Protein AF-A0A0G1TH20-F1 (afdb_monomer_lite)

Sequence (89 aa):
MSRQWKNIQQNIDLTIEDADYQLVLSCSGHDYPAKITDDPANSEPADFEMEYTIKSGERDGEPMTREEMDDLQESFDDEIYEAIMEQSC

Radius of gyration: 14.44 Å; chains: 1; bounding box: 39×19×39 Å

Structure (mmCIF, N/CA/C/O backbone):
data_AF-A0A0G1TH20-F1
#
_entry.id   AF-A0A0G1TH20-F1
#
loop_
_atom_site.group_PDB
_atom_site.id
_atom_site.type_symbol
_atom_site.label_atom_id
_atom_site.label_alt_id
_atom_site.label_comp_id
_atom_site.label_asym_id
_atom_site.label_entity_id
_atom_site.label_seq_id
_atom_site.pdbx_PDB_ins_code
_atom_site.Cartn_x
_atom_site.Cartn_y
_atom_site.Cartn_z
_atom_site.occupancy
_atom_site.B_iso_or_equiv
_atom_site.a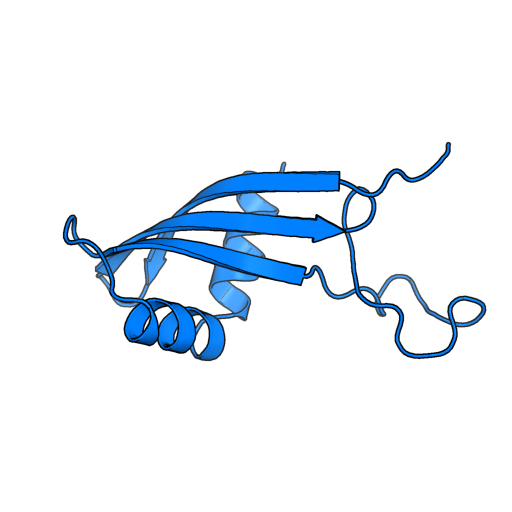uth_seq_id
_atom_site.auth_comp_id
_atom_site.auth_asym_id
_atom_site.auth_atom_id
_atom_site.pdbx_PDB_model_num
ATOM 1 N N . MET A 1 1 ? 9.626 1.795 -29.582 1.00 45.91 1 MET A N 1
ATOM 2 C CA . MET A 1 1 ? 8.733 2.871 -29.096 1.00 45.91 1 MET A CA 1
ATOM 3 C C . MET A 1 1 ? 9.362 3.437 -27.837 1.00 45.91 1 MET A C 1
ATOM 5 O O . MET A 1 1 ? 9.989 2.667 -27.119 1.00 45.91 1 MET A O 1
ATOM 9 N N . SER A 1 2 ? 9.282 4.746 -27.610 1.00 46.56 2 SER A N 1
ATOM 10 C CA . SER A 1 2 ? 9.853 5.378 -26.416 1.00 46.56 2 SER A CA 1
ATOM 11 C C . SER A 1 2 ? 9.040 4.951 -25.195 1.00 46.56 2 SER A C 1
ATOM 13 O O . SER A 1 2 ? 7.865 5.304 -25.131 1.00 46.56 2 SER A O 1
ATOM 15 N N . ARG A 1 3 ? 9.634 4.201 -24.259 1.00 48.03 3 ARG A N 1
ATOM 16 C CA . ARG A 1 3 ? 8.984 3.921 -22.971 1.00 48.03 3 ARG A CA 1
ATOM 17 C C . ARG A 1 3 ? 8.819 5.256 -22.243 1.00 48.03 3 ARG A C 1
ATOM 19 O O . ARG A 1 3 ? 9.811 5.963 -22.059 1.00 48.03 3 ARG A O 1
ATOM 26 N N . GLN A 1 4 ? 7.599 5.641 -21.889 1.00 50.12 4 GLN A N 1
ATOM 27 C CA . GLN A 1 4 ? 7.339 6.885 -21.166 1.00 50.12 4 GLN A CA 1
ATOM 28 C C . GLN A 1 4 ? 7.120 6.564 -19.695 1.00 50.12 4 GLN A C 1
ATOM 30 O O . GLN A 1 4 ? 6.353 5.670 -19.354 1.00 50.12 4 GLN A O 1
ATOM 35 N N . TRP A 1 5 ? 7.797 7.305 -18.821 1.00 49.19 5 TRP A N 1
ATOM 36 C CA . TRP A 1 5 ? 7.497 7.249 -17.398 1.00 49.19 5 TRP A CA 1
ATOM 37 C C . TRP A 1 5 ? 6.071 7.752 -17.188 1.00 49.19 5 TRP A C 1
ATOM 39 O O . TRP A 1 5 ? 5.732 8.855 -17.631 1.00 49.19 5 TRP A O 1
ATOM 49 N N . LYS A 1 6 ? 5.241 6.955 -16.522 1.00 58.00 6 LYS A N 1
ATOM 50 C CA . LYS A 1 6 ? 3.883 7.342 -16.146 1.00 58.00 6 LYS A CA 1
ATOM 51 C C . LYS A 1 6 ? 3.772 7.298 -14.630 1.00 58.00 6 LYS A C 1
ATOM 53 O O . LYS A 1 6 ? 4.271 6.382 -13.984 1.00 58.00 6 LYS A O 1
ATOM 58 N N . ASN A 1 7 ? 3.093 8.302 -14.087 1.00 66.25 7 ASN A N 1
ATOM 59 C CA . ASN A 1 7 ? 2.548 8.265 -12.739 1.00 66.25 7 ASN A CA 1
ATOM 60 C C . ASN A 1 7 ? 1.034 8.187 -12.925 1.00 66.25 7 ASN A C 1
ATOM 62 O O . ASN A 1 7 ? 0.447 9.116 -13.486 1.00 66.25 7 ASN A O 1
ATOM 66 N N . ILE A 1 8 ? 0.425 7.074 -12.528 1.00 76.56 8 ILE A N 1
ATOM 67 C CA . ILE A 1 8 ? -1.019 6.852 -12.632 1.00 76.56 8 ILE A CA 1
ATOM 68 C C . ILE A 1 8 ? -1.556 6.725 -11.217 1.00 76.56 8 ILE A C 1
ATOM 70 O O . ILE A 1 8 ? -0.964 6.058 -10.370 1.00 76.56 8 ILE A O 1
ATOM 74 N N . GLN A 1 9 ? -2.676 7.398 -10.978 1.00 83.25 9 GLN A N 1
ATOM 75 C CA . GLN A 1 9 ? -3.484 7.145 -9.805 1.00 83.25 9 GLN A CA 1
ATOM 76 C C . GLN A 1 9 ? -4.460 6.020 -10.145 1.00 83.25 9 GLN A C 1
ATOM 78 O O . GLN A 1 9 ? -5.210 6.138 -11.117 1.00 83.25 9 GLN A O 1
ATOM 83 N N . GLN A 1 10 ? -4.433 4.952 -9.361 1.00 84.50 10 GLN A N 1
ATOM 84 C CA . GLN A 1 10 ? -5.301 3.792 -9.513 1.00 84.50 10 GLN A CA 1
ATOM 85 C C . GLN A 1 10 ? -6.098 3.626 -8.227 1.00 84.50 10 GLN A C 1
ATOM 87 O O . GLN A 1 10 ? -5.556 3.805 -7.140 1.00 84.50 10 GLN A O 1
ATOM 92 N N . ASN A 1 11 ? -7.384 3.326 -8.352 1.00 89.88 11 ASN A N 1
ATOM 93 C CA . ASN A 1 11 ? -8.181 2.898 -7.213 1.00 89.88 11 ASN A CA 1
ATOM 94 C C . ASN A 1 11 ? -8.233 1.376 -7.298 1.00 89.88 11 ASN A C 1
ATOM 96 O O . ASN A 1 11 ? -8.540 0.872 -8.380 1.00 89.88 11 ASN A O 1
ATOM 100 N N . ILE A 1 12 ? -7.908 0.685 -6.211 1.00 89.19 12 ILE A N 1
ATOM 101 C CA . ILE A 1 12 ? -8.069 -0.761 -6.102 1.00 89.19 12 ILE A CA 1
ATOM 102 C C . ILE A 1 12 ? -9.030 -1.078 -4.961 1.00 89.19 12 ILE A C 1
ATOM 104 O O . ILE A 1 12 ? -8.897 -0.557 -3.853 1.00 89.19 12 ILE A O 1
ATOM 108 N N . ASP A 1 13 ? -9.997 -1.934 -5.256 1.00 90.75 13 ASP A N 1
ATOM 109 C CA . ASP A 1 13 ? -10.809 -2.623 -4.259 1.00 90.75 13 ASP A CA 1
ATOM 110 C C . ASP A 1 13 ? -10.191 -4.010 -4.021 1.00 90.75 13 ASP A C 1
ATOM 1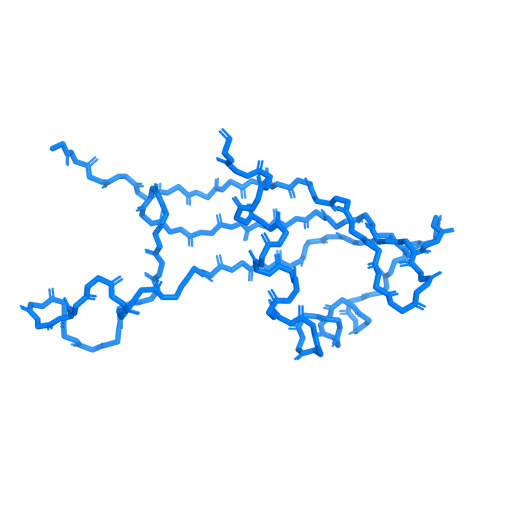12 O O . ASP A 1 13 ? -9.929 -4.729 -4.991 1.00 90.75 13 ASP A O 1
ATOM 116 N N . LEU A 1 14 ? -9.935 -4.383 -2.765 1.00 91.94 14 LEU A N 1
ATOM 117 C CA . LEU A 1 14 ? -9.428 -5.707 -2.382 1.00 91.94 14 LEU A CA 1
ATOM 118 C C . LEU A 1 14 ? -9.920 -6.122 -0.988 1.00 91.94 14 LEU A C 1
ATOM 120 O O . LEU A 1 14 ? -10.082 -5.282 -0.108 1.00 91.94 14 LEU A O 1
ATOM 124 N N . THR A 1 15 ? -10.122 -7.423 -0.777 1.00 91.94 15 THR A N 1
ATOM 125 C CA . T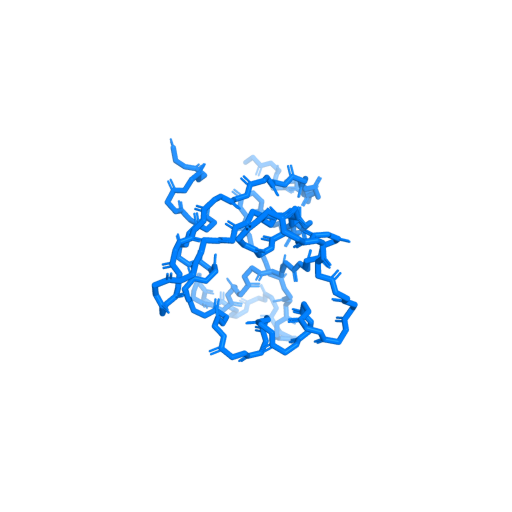HR A 1 15 ? -10.543 -7.988 0.516 1.00 91.94 15 THR A CA 1
ATOM 126 C C . THR A 1 15 ? -9.383 -8.783 1.115 1.00 91.94 15 THR A C 1
ATOM 128 O O . THR A 1 15 ? -8.940 -9.765 0.519 1.00 91.94 15 THR A O 1
ATOM 131 N N . ILE A 1 16 ? -8.901 -8.379 2.292 1.00 89.12 16 ILE A N 1
ATOM 132 C CA . ILE A 1 16 ? -7.794 -9.022 3.024 1.00 89.12 16 ILE A CA 1
ATOM 133 C C . ILE A 1 16 ? -8.299 -9.383 4.426 1.00 89.12 16 ILE A C 1
ATOM 135 O O . ILE A 1 16 ? -8.872 -8.539 5.109 1.00 89.12 16 ILE A O 1
ATOM 139 N N . GLU A 1 17 ? -8.089 -10.629 4.863 1.00 89.69 17 GLU A N 1
ATOM 140 C CA . GLU A 1 17 ? -8.487 -11.126 6.198 1.00 89.69 17 GLU A CA 1
ATOM 141 C C . GLU A 1 17 ? -9.949 -10.798 6.596 1.00 89.69 17 GLU A C 1
ATOM 143 O O . GLU A 1 17 ? -10.222 -10.347 7.708 1.00 89.69 17 GLU A O 1
ATOM 148 N N . ASP A 1 18 ? -10.896 -11.023 5.675 1.00 89.50 18 ASP A N 1
ATOM 149 C CA . ASP A 1 18 ? -12.333 -10.711 5.823 1.00 89.50 18 ASP A CA 1
ATOM 150 C C . ASP A 1 18 ? -12.667 -9.212 6.050 1.00 89.50 18 ASP A C 1
ATOM 152 O O . ASP A 1 18 ? -13.804 -8.891 6.405 1.00 89.50 18 ASP A O 1
ATOM 156 N N . ALA A 1 19 ? -11.719 -8.295 5.819 1.00 89.88 19 ALA A N 1
ATOM 157 C CA . ALA A 1 19 ? -11.935 -6.846 5.794 1.00 89.88 19 ALA A CA 1
ATOM 158 C C . ALA A 1 19 ? -11.838 -6.295 4.361 1.00 89.88 19 ALA A C 1
ATOM 160 O O . ALA A 1 19 ? -10.958 -6.690 3.588 1.00 89.88 19 ALA A O 1
ATOM 161 N N . ASP A 1 20 ? -12.734 -5.371 4.011 1.00 93.69 20 ASP A N 1
ATOM 162 C CA . ASP A 1 20 ? -12.794 -4.763 2.677 1.00 93.69 20 ASP A CA 1
ATOM 163 C C . ASP A 1 20 ? -11.990 -3.457 2.640 1.00 93.69 20 ASP A C 1
ATOM 165 O O . ASP A 1 20 ? -12.233 -2.541 3.428 1.00 93.69 20 ASP A O 1
ATOM 169 N N . TYR A 1 21 ? -11.055 -3.344 1.696 1.00 92.62 21 TYR A N 1
ATOM 170 C CA . TYR A 1 21 ? -10.185 -2.182 1.520 1.00 92.62 21 TYR A CA 1
ATOM 171 C C . TYR A 1 21 ? -10.448 -1.491 0.181 1.00 92.62 21 TYR A C 1
ATOM 173 O O . TYR A 1 21 ? -10.447 -2.125 -0.875 1.00 92.62 21 TYR A O 1
ATOM 181 N N . GLN A 1 22 ? -10.603 -0.168 0.221 1.00 94.25 22 GLN A N 1
ATOM 182 C CA . GLN A 1 22 ? -10.653 0.695 -0.960 1.00 94.25 22 GLN A CA 1
ATOM 183 C C . GLN A 1 22 ? -9.437 1.620 -0.939 1.00 94.25 22 GLN A C 1
ATOM 185 O O . GLN A 1 22 ? -9.399 2.598 -0.188 1.00 94.25 22 GLN A O 1
ATOM 190 N N . LEU A 1 23 ? -8.413 1.305 -1.732 1.00 92.31 23 LEU A N 1
ATOM 191 C CA . LEU A 1 23 ? -7.134 2.015 -1.722 1.00 92.31 23 LEU A CA 1
ATOM 192 C C . LEU A 1 23 ? -6.970 2.885 -2.965 1.00 92.31 23 LEU A C 1
ATOM 194 O O . LEU A 1 23 ? -7.176 2.450 -4.095 1.00 92.31 23 LEU A O 1
ATOM 198 N N . VAL A 1 24 ? -6.508 4.114 -2.761 1.00 92.44 24 VAL A N 1
ATOM 199 C CA . VAL A 1 24 ? -6.089 5.027 -3.825 1.00 92.44 24 VAL A CA 1
ATOM 200 C C . VAL A 1 24 ? -4.571 5.021 -3.876 1.00 92.44 24 VAL A C 1
ATOM 202 O O . VAL A 1 24 ? -3.899 5.594 -3.014 1.00 92.44 24 VAL A O 1
ATOM 205 N N . LEU A 1 25 ? -4.023 4.384 -4.899 1.00 88.81 25 LEU A N 1
ATOM 206 C CA . LEU A 1 25 ? -2.595 4.204 -5.101 1.00 88.81 25 LEU A CA 1
ATOM 207 C C . LEU A 1 25 ? -2.041 5.197 -6.116 1.00 88.81 25 LEU A C 1
ATOM 209 O O . LEU A 1 25 ? 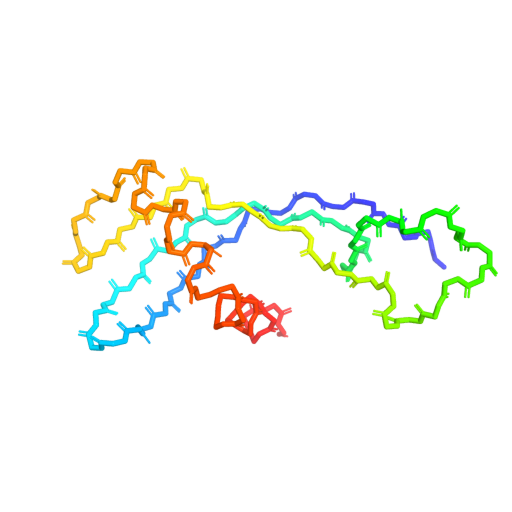-2.720 5.622 -7.048 1.00 88.81 25 LEU A O 1
ATOM 213 N N . SER A 1 26 ? -0.768 5.540 -5.952 1.00 86.75 26 SER A N 1
ATOM 214 C CA . SER A 1 26 ? 0.036 6.234 -6.958 1.00 86.75 26 SER A CA 1
ATOM 215 C C . SER A 1 26 ? 1.121 5.289 -7.453 1.00 86.75 26 SER A C 1
ATOM 217 O O . SER A 1 26 ? 2.135 5.142 -6.774 1.00 86.75 26 SER A O 1
ATOM 219 N N . CYS A 1 27 ? 0.929 4.696 -8.627 1.00 81.12 27 CYS A N 1
ATOM 220 C CA . CYS A 1 27 ? 1.878 3.772 -9.245 1.00 81.12 27 CYS A CA 1
ATOM 221 C C . CYS A 1 27 ? 2.824 4.539 -10.186 1.00 81.12 27 CYS A C 1
ATOM 223 O O . CYS A 1 27 ? 2.377 5.369 -10.992 1.00 81.12 27 CYS A O 1
ATOM 225 N N . SER A 1 28 ? 4.126 4.250 -10.124 1.00 72.12 28 SER A N 1
ATOM 226 C CA . SER A 1 28 ? 5.180 4.889 -10.929 1.00 72.12 28 SER A CA 1
ATOM 227 C C . SER A 1 28 ? 6.106 3.872 -11.605 1.00 72.12 28 SER A C 1
ATOM 229 O O . SER A 1 28 ? 6.589 2.936 -10.972 1.00 72.12 28 SER A O 1
ATOM 231 N N . GLY A 1 29 ? 6.360 4.053 -12.906 1.00 63.62 29 GLY A N 1
ATOM 232 C CA . GLY A 1 29 ? 7.219 3.151 -13.680 1.00 63.62 29 GLY A CA 1
ATOM 233 C C . GLY A 1 29 ? 7.100 3.290 -15.201 1.00 63.62 29 GLY A C 1
ATOM 234 O O . GLY A 1 29 ? 6.364 4.132 -15.731 1.00 63.62 29 GLY A O 1
ATOM 235 N N . HIS A 1 30 ? 7.854 2.452 -15.917 1.00 51.09 30 HIS A N 1
ATOM 236 C CA . HIS A 1 30 ? 7.951 2.460 -17.379 1.00 51.09 30 HIS A CA 1
ATOM 237 C C . HIS A 1 30 ? 6.945 1.543 -18.076 1.00 51.09 30 HIS A C 1
ATOM 239 O O . HIS A 1 30 ? 7.268 0.439 -18.508 1.00 51.09 30 HIS A O 1
ATOM 245 N N . ASP A 1 31 ? 5.728 2.060 -18.228 1.00 51.56 31 ASP A N 1
ATOM 246 C CA . ASP A 1 31 ? 4.642 1.415 -18.962 1.00 51.56 31 ASP A CA 1
ATOM 247 C C . ASP A 1 31 ? 4.233 -0.022 -18.513 1.00 51.56 31 ASP A C 1
ATOM 249 O O . ASP A 1 31 ? 3.565 -0.684 -19.301 1.00 51.56 31 ASP A O 1
ATOM 253 N N . TYR A 1 32 ? 4.539 -0.608 -17.342 1.00 55.00 32 TYR A N 1
ATOM 254 C CA . TYR A 1 32 ? 5.160 -0.176 -16.067 1.00 55.00 32 TYR A CA 1
ATOM 255 C C . TYR A 1 32 ? 6.292 -1.138 -15.683 1.00 55.00 32 TYR A C 1
ATOM 257 O O . TYR A 1 32 ? 6.055 -2.342 -15.783 1.00 55.00 32 TYR A O 1
ATOM 265 N N . PRO A 1 33 ? 7.523 -0.659 -15.356 1.00 48.25 33 PRO A N 1
ATOM 266 C CA . PRO A 1 33 ? 8.087 -0.847 -13.990 1.00 48.25 33 PRO A CA 1
ATOM 267 C C . PRO A 1 33 ? 9.318 0.044 -13.552 1.00 48.25 33 PRO A C 1
ATOM 269 O O . PRO A 1 33 ? 10.031 0.594 -14.392 1.00 48.25 33 PRO A O 1
ATOM 272 N N . ALA A 1 34 ? 9.545 0.135 -12.229 1.00 46.88 34 ALA A N 1
ATOM 273 C CA . ALA A 1 34 ? 10.800 0.146 -11.425 1.00 46.88 34 ALA A CA 1
ATOM 274 C C . ALA A 1 34 ? 11.916 1.201 -11.275 1.00 46.88 34 ALA A C 1
ATOM 276 O O . ALA A 1 34 ? 12.378 1.858 -12.211 1.00 46.88 34 ALA A O 1
ATOM 277 N N . LYS A 1 35 ? 12.466 1.170 -10.037 1.00 46.84 35 LYS A N 1
ATOM 278 C CA . LYS A 1 35 ? 13.852 1.514 -9.675 1.00 46.84 35 LYS A CA 1
ATOM 279 C C . LYS A 1 35 ? 14.848 0.692 -10.493 1.00 46.84 35 LYS A C 1
ATOM 281 O O . LYS A 1 35 ? 14.719 -0.516 -10.629 1.00 46.84 35 LYS A O 1
ATOM 286 N N . ILE A 1 36 ? 15.913 1.353 -10.935 1.00 49.62 36 ILE A N 1
ATOM 287 C CA . ILE A 1 36 ? 17.094 0.697 -11.498 1.00 49.62 36 ILE A CA 1
ATOM 288 C C . ILE A 1 36 ? 18.003 0.274 -10.339 1.00 49.62 36 ILE A C 1
ATOM 290 O O . ILE A 1 36 ? 18.535 1.137 -9.637 1.00 49.62 36 ILE A O 1
ATOM 294 N N . THR A 1 37 ? 18.224 -1.026 -10.162 1.00 52.41 37 THR A N 1
ATOM 295 C CA . THR A 1 37 ? 19.244 -1.571 -9.253 1.00 52.41 37 THR A CA 1
ATOM 296 C C . THR A 1 37 ? 20.636 -1.481 -9.899 1.00 52.41 37 THR A C 1
ATOM 298 O O . THR A 1 37 ? 21.132 -2.414 -10.519 1.00 52.41 37 THR A O 1
ATOM 301 N N . ASP A 1 38 ? 21.252 -0.302 -9.766 1.00 47.44 38 ASP A N 1
ATOM 302 C CA . ASP A 1 38 ? 22.643 0.084 -10.093 1.00 47.44 38 ASP A CA 1
ATOM 303 C C . ASP A 1 38 ? 23.210 -0.136 -11.525 1.00 47.44 38 ASP A C 1
ATOM 305 O O . ASP A 1 38 ? 24.087 0.639 -11.914 1.00 47.44 38 ASP A O 1
ATOM 309 N N . ASP A 1 39 ? 22.744 -1.084 -12.353 1.00 53.69 39 ASP A N 1
ATOM 310 C CA . ASP A 1 39 ? 23.287 -1.300 -13.716 1.00 53.69 39 ASP A CA 1
ATOM 311 C C . ASP A 1 39 ? 22.226 -1.599 -14.807 1.00 53.69 39 ASP A C 1
ATOM 313 O O . ASP A 1 39 ? 21.992 -2.757 -15.171 1.00 53.69 39 ASP A O 1
ATOM 317 N N . PRO A 1 40 ? 21.647 -0.558 -15.442 1.00 51.75 40 PRO A N 1
ATOM 318 C CA . PRO A 1 40 ? 20.599 -0.710 -16.455 1.00 51.75 40 PRO A CA 1
ATOM 319 C C . PRO A 1 40 ? 21.085 -1.305 -17.789 1.00 51.75 40 PRO A C 1
ATOM 321 O O . PRO A 1 40 ? 20.280 -1.456 -18.710 1.00 51.75 40 PRO A O 1
ATOM 324 N N . ALA A 1 41 ? 22.383 -1.597 -17.943 1.00 57.78 41 ALA A N 1
ATOM 325 C CA . ALA A 1 41 ? 22.910 -2.301 -19.112 1.00 57.78 41 ALA A CA 1
ATOM 326 C C . ALA A 1 41 ? 22.912 -3.830 -18.935 1.00 57.78 41 ALA A C 1
ATOM 328 O O . ALA A 1 41 ? 23.008 -4.541 -19.937 1.00 57.78 41 ALA A O 1
ATOM 329 N N . ASN A 1 42 ? 22.802 -4.318 -17.694 1.00 57.53 42 ASN A N 1
ATOM 330 C CA . ASN A 1 42 ? 22.830 -5.740 -17.347 1.00 57.53 42 ASN A CA 1
ATOM 331 C C . ASN A 1 42 ? 21.530 -6.252 -16.695 1.00 57.53 42 ASN A C 1
ATOM 333 O O . ASN A 1 42 ? 21.380 -7.465 -16.587 1.00 57.53 42 ASN A O 1
ATOM 337 N N . SER A 1 43 ? 20.598 -5.369 -16.314 1.00 52.78 43 SER A N 1
ATOM 338 C CA . SER A 1 43 ? 19.300 -5.747 -15.732 1.00 52.78 43 SER A CA 1
ATOM 339 C C . SER A 1 43 ? 18.456 -6.649 -16.650 1.00 52.78 43 SER A C 1
ATOM 341 O O . SER A 1 43 ? 18.149 -6.289 -17.794 1.00 52.78 43 SER A O 1
ATOM 343 N N . GLU A 1 44 ? 18.022 -7.799 -16.137 1.00 51.28 44 GLU A N 1
ATOM 344 C CA . GLU A 1 44 ?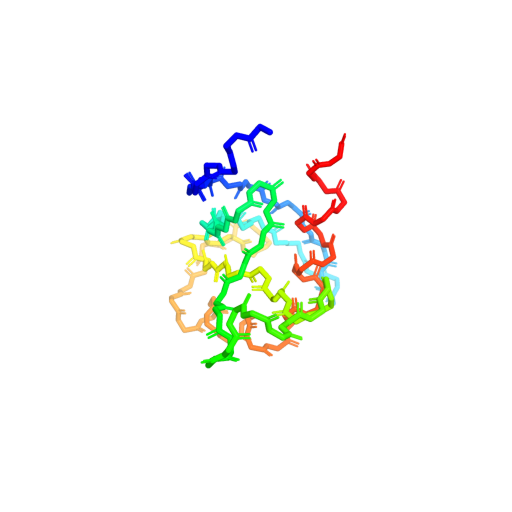 17.031 -8.667 -16.775 1.00 51.28 44 GLU A CA 1
ATOM 345 C C . GLU A 1 44 ? 15.610 -8.074 -16.647 1.00 51.28 44 GLU A C 1
ATOM 347 O O . GLU A 1 44 ? 15.359 -7.225 -15.794 1.00 51.28 44 GLU A O 1
ATOM 352 N N . PRO A 1 45 ? 14.616 -8.518 -17.446 1.00 49.84 45 PRO A N 1
ATOM 353 C CA . PRO A 1 45 ? 13.222 -8.084 -17.287 1.00 49.84 45 PRO A CA 1
ATOM 354 C C . PRO A 1 45 ? 12.598 -8.382 -15.912 1.00 49.84 45 PRO A C 1
ATOM 356 O O . PRO A 1 45 ? 11.538 -7.839 -15.620 1.00 49.84 45 PRO A O 1
ATOM 359 N N . ALA A 1 46 ? 13.232 -9.239 -15.105 1.00 48.00 46 ALA A N 1
ATOM 360 C CA . ALA A 1 46 ? 12.851 -9.532 -13.727 1.00 48.00 46 ALA A CA 1
ATOM 361 C C . ALA A 1 46 ? 13.387 -8.504 -12.709 1.00 48.00 46 ALA A C 1
ATOM 363 O O . ALA A 1 46 ? 12.818 -8.388 -11.631 1.00 48.00 46 ALA A O 1
ATOM 364 N N . ASP A 1 47 ? 14.410 -7.714 -13.054 1.00 48.97 47 ASP A N 1
ATOM 365 C CA . ASP A 1 47 ? 15.025 -6.709 -12.166 1.00 48.97 47 ASP A CA 1
ATOM 366 C C . ASP A 1 47 ? 14.222 -5.397 -12.109 1.00 48.97 47 ASP A C 1
ATOM 368 O O . ASP A 1 47 ? 14.768 -4.324 -11.845 1.00 48.97 47 ASP A O 1
ATOM 372 N N . PHE A 1 48 ? 12.923 -5.456 -12.411 1.00 51.69 48 PHE A N 1
ATOM 373 C CA . PHE A 1 48 ? 12.061 -4.289 -12.436 1.00 51.69 48 PHE A CA 1
ATOM 374 C C . PHE A 1 48 ? 10.842 -4.430 -11.487 1.00 51.69 48 PHE A C 1
ATOM 376 O O . PHE A 1 48 ? 9.736 -4.758 -11.911 1.00 51.69 48 PHE A O 1
ATOM 383 N N . GLU A 1 49 ? 11.029 -4.047 -10.221 1.00 57.97 49 GLU A N 1
ATOM 384 C CA . GLU A 1 49 ? 10.007 -3.846 -9.169 1.00 57.97 49 GLU A CA 1
ATOM 385 C C . GLU A 1 49 ? 9.105 -2.602 -9.395 1.00 57.97 49 GLU A C 1
ATOM 387 O O . GLU A 1 49 ? 9.577 -1.475 -9.280 1.00 57.97 49 GLU A O 1
ATOM 392 N N . MET A 1 50 ? 7.802 -2.724 -9.675 1.00 69.81 50 MET A N 1
ATOM 393 C CA . MET A 1 50 ? 6.902 -1.546 -9.720 1.00 69.81 50 MET A CA 1
ATOM 394 C C . MET A 1 50 ? 6.881 -0.781 -8.380 1.00 69.81 50 MET A C 1
ATOM 396 O O . MET A 1 50 ? 6.532 -1.350 -7.354 1.00 69.81 50 MET A O 1
ATOM 400 N N . GLU A 1 51 ? 7.142 0.533 -8.392 1.00 76.00 51 GLU A N 1
ATOM 401 C CA . GLU A 1 51 ? 6.931 1.370 -7.203 1.00 76.00 51 GLU A CA 1
ATOM 402 C C . GLU A 1 51 ? 5.483 1.864 -7.136 1.00 76.00 51 GLU A C 1
ATOM 404 O O . GLU A 1 51 ? 4.983 2.481 -8.084 1.00 76.00 51 GLU A O 1
ATOM 409 N N . TYR A 1 52 ? 4.833 1.676 -5.989 1.00 82.25 52 TYR A N 1
ATOM 410 C CA . TYR A 1 52 ? 3.539 2.278 -5.684 1.00 82.25 52 TYR A CA 1
ATOM 411 C C . TYR A 1 52 ? 3.520 2.877 -4.268 1.00 82.25 52 TYR A C 1
ATOM 413 O O . TYR A 1 52 ? 4.409 2.663 -3.442 1.00 82.25 52 TYR A O 1
ATOM 421 N N . THR A 1 53 ? 2.525 3.714 -3.982 1.00 86.88 53 THR A N 1
ATOM 422 C CA . THR A 1 53 ? 2.326 4.280 -2.639 1.00 86.88 53 THR A CA 1
ATOM 423 C C . THR A 1 53 ? 0.851 4.529 -2.392 1.00 86.88 53 THR A C 1
ATOM 425 O O . THR A 1 53 ? 0.218 5.229 -3.193 1.00 86.88 53 THR A O 1
ATOM 428 N N . ILE A 1 54 ? 0.330 4.058 -1.258 1.00 90.19 54 ILE A N 1
ATOM 429 C CA . ILE A 1 54 ? -1.034 4.389 -0.826 1.00 90.19 54 ILE A CA 1
ATOM 430 C C . ILE A 1 54 ? -1.127 5.898 -0.530 1.00 90.19 54 ILE A C 1
ATOM 432 O O . ILE A 1 54 ? -0.291 6.467 0.182 1.00 90.19 54 ILE A O 1
ATOM 436 N N . LYS A 1 55 ? -2.112 6.581 -1.124 1.00 91.88 55 LYS A N 1
ATOM 437 C CA . LYS A 1 55 ? -2.402 8.016 -0.925 1.00 91.88 55 LYS A CA 1
ATOM 438 C C . LYS A 1 55 ? -3.584 8.246 0.008 1.00 91.88 55 LYS A C 1
ATOM 440 O O . LYS A 1 55 ? -3.546 9.190 0.794 1.00 91.88 55 LYS A O 1
ATOM 445 N N . SER A 1 56 ? -4.586 7.383 -0.071 1.00 93.81 56 SER A N 1
ATOM 446 C CA . SER A 1 56 ? -5.693 7.271 0.878 1.00 93.81 56 SER A CA 1
ATOM 447 C C . SER A 1 56 ? -6.218 5.840 0.846 1.00 93.81 56 SER A C 1
ATOM 449 O O . SER A 1 56 ? -6.139 5.194 -0.198 1.00 93.81 56 SER A O 1
ATOM 451 N N . GLY A 1 57 ? -6.765 5.370 1.959 1.00 93.31 57 GLY A N 1
ATOM 452 C CA . GLY A 1 57 ? -7.418 4.074 2.066 1.00 93.31 57 GLY A CA 1
ATOM 453 C C . GLY A 1 57 ? -8.660 4.189 2.936 1.00 93.31 57 GLY A C 1
ATOM 454 O O . GLY A 1 57 ? -8.678 4.977 3.884 1.00 93.31 57 GLY A O 1
ATOM 455 N N . GLU A 1 58 ? -9.686 3.418 2.611 1.00 95.44 58 GLU A N 1
ATOM 456 C CA . GLU A 1 58 ? -10.815 3.142 3.496 1.00 95.44 58 GLU A CA 1
ATOM 457 C C . GLU A 1 58 ? -10.816 1.645 3.808 1.00 95.44 58 GLU A C 1
ATOM 459 O O . GLU A 1 58 ? -10.595 0.832 2.911 1.00 95.44 58 GLU A O 1
ATOM 464 N N . ARG A 1 59 ? -11.046 1.293 5.073 1.00 94.12 59 ARG A N 1
ATOM 465 C CA . ARG A 1 59 ? -11.209 -0.078 5.557 1.00 94.12 59 ARG A CA 1
ATOM 466 C C . ARG A 1 59 ? -12.620 -0.216 6.105 1.00 94.12 59 ARG A C 1
ATOM 468 O O . ARG A 1 59 ? -13.001 0.545 6.989 1.00 94.12 59 ARG A O 1
ATOM 475 N N . ASP A 1 60 ? -13.393 -1.165 5.589 1.00 92.56 60 ASP A N 1
ATOM 476 C CA . ASP A 1 60 ? -14.777 -1.435 6.002 1.00 92.56 60 ASP A CA 1
ATOM 477 C C . ASP A 1 60 ? -15.691 -0.177 5.945 1.00 92.56 60 ASP A C 1
ATOM 479 O O . ASP A 1 60 ? -16.716 -0.084 6.625 1.00 92.56 60 ASP A O 1
ATOM 483 N N . GLY A 1 61 ? -15.319 0.810 5.113 1.00 90.69 61 GLY A N 1
ATOM 484 C CA . GLY A 1 61 ? -15.972 2.121 4.980 1.00 90.69 61 GLY A CA 1
ATOM 485 C C . GLY A 1 61 ? -15.524 3.204 5.978 1.00 90.69 61 GLY A C 1
ATOM 486 O O . GLY A 1 61 ? -16.113 4.287 5.992 1.00 90.69 61 GLY A O 1
ATOM 487 N N . GLU A 1 62 ? -14.507 2.952 6.810 1.00 92.81 62 GLU A N 1
ATOM 488 C CA . GLU A 1 62 ? -13.868 3.960 7.668 1.00 92.81 62 GLU A CA 1
ATOM 489 C C . GLU A 1 62 ? -12.497 4.396 7.103 1.00 92.81 62 GLU A C 1
ATOM 491 O O . GLU A 1 62 ? -11.725 3.562 6.625 1.00 92.81 62 GLU A O 1
ATOM 496 N N . PRO A 1 63 ? -12.152 5.699 7.130 1.00 95.50 63 PRO A N 1
ATOM 497 C CA . PRO A 1 63 ? -10.907 6.200 6.550 1.00 95.50 63 PRO A CA 1
ATOM 498 C C . PRO A 1 63 ? -9.684 5.808 7.387 1.00 95.50 63 PRO A C 1
ATOM 500 O O . PRO A 1 63 ? -9.608 6.117 8.577 1.00 95.50 63 PRO A O 1
ATOM 503 N N . MET A 1 64 ? -8.692 5.206 6.734 1.00 94.88 64 MET A N 1
ATOM 504 C CA . MET A 1 64 ? -7.437 4.778 7.352 1.00 94.88 64 MET A CA 1
ATOM 505 C C . MET A 1 64 ? -6.512 5.965 7.653 1.00 94.88 64 MET A C 1
ATOM 507 O O . MET A 1 64 ? -6.399 6.926 6.880 1.00 94.88 64 MET A O 1
ATOM 511 N N . THR A 1 65 ? -5.788 5.881 8.765 1.00 94.88 65 THR A N 1
ATOM 512 C CA . THR A 1 65 ? -4.684 6.791 9.088 1.00 94.88 65 THR A CA 1
ATOM 513 C C . THR A 1 65 ? -3.448 6.509 8.230 1.00 94.88 65 THR A C 1
ATOM 515 O O . THR A 1 65 ? -3.366 5.516 7.508 1.00 94.88 65 THR A O 1
ATOM 518 N N . ARG A 1 66 ? -2.446 7.400 8.291 1.00 91.50 66 ARG A N 1
ATOM 519 C CA . ARG A 1 66 ? -1.193 7.186 7.553 1.00 91.50 66 ARG A CA 1
ATOM 520 C C . ARG A 1 66 ? -0.422 5.962 8.051 1.00 91.50 66 ARG A C 1
ATOM 522 O O . ARG 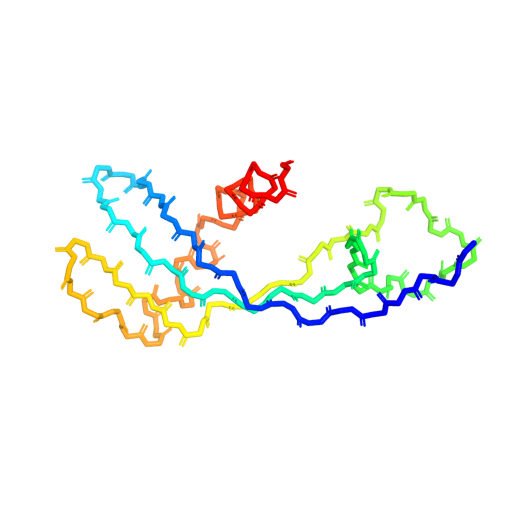A 1 66 ? 0.105 5.240 7.220 1.00 91.50 66 ARG A O 1
ATOM 529 N N . GLU A 1 67 ? -0.404 5.752 9.364 1.00 93.31 67 GLU A N 1
ATOM 530 C CA . GLU A 1 67 ? 0.262 4.624 10.023 1.00 93.31 67 GLU A CA 1
ATOM 531 C C . GLU A 1 67 ? -0.365 3.299 9.570 1.00 93.31 67 GLU A C 1
ATOM 533 O O . GLU A 1 67 ? 0.336 2.464 9.021 1.00 93.31 67 GLU A O 1
ATOM 538 N N . GLU A 1 68 ? -1.697 3.178 9.609 1.00 93.25 68 GLU A N 1
ATOM 539 C CA . GLU A 1 68 ? -2.404 1.980 9.124 1.00 93.25 68 GLU A CA 1
ATOM 540 C C . GLU A 1 68 ? -2.196 1.708 7.625 1.00 93.25 68 GLU A C 1
ATOM 542 O O . GLU A 1 68 ? -2.186 0.554 7.209 1.00 93.25 68 GLU A O 1
ATOM 547 N N . MET A 1 69 ? -2.041 2.746 6.793 1.00 93.56 69 MET A N 1
ATOM 548 C CA . MET A 1 69 ? -1.713 2.570 5.372 1.00 93.56 69 MET A CA 1
ATOM 549 C C . MET A 1 69 ? -0.260 2.128 5.155 1.00 93.56 69 MET A C 1
ATOM 551 O O . MET A 1 69 ? -0.005 1.322 4.267 1.00 93.56 69 MET A O 1
ATOM 555 N N . ASP A 1 70 ? 0.687 2.662 5.929 1.00 91.75 70 ASP A N 1
ATOM 556 C CA . ASP A 1 70 ? 2.092 2.250 5.856 1.00 91.75 70 ASP A CA 1
ATOM 557 C C . ASP A 1 70 ? 2.255 0.800 6.368 1.00 91.75 70 ASP A C 1
ATOM 559 O O . ASP A 1 70 ? 2.884 -0.010 5.688 1.00 91.75 70 ASP A O 1
ATOM 563 N N . ASP A 1 71 ? 1.584 0.435 7.468 1.00 93.12 71 ASP A N 1
ATOM 564 C CA . ASP A 1 71 ? 1.527 -0.934 8.007 1.00 93.12 71 ASP A CA 1
ATOM 565 C C . ASP A 1 71 ? 0.882 -1.927 7.021 1.00 93.12 71 ASP A C 1
ATOM 567 O O . ASP A 1 71 ? 1.380 -3.043 6.853 1.00 93.12 71 ASP A O 1
ATOM 571 N N . LEU A 1 72 ? -0.215 -1.539 6.350 1.00 91.81 72 LEU A N 1
ATOM 572 C CA . LEU A 1 72 ? -0.864 -2.365 5.322 1.00 91.81 72 LEU A CA 1
ATOM 573 C C . LEU A 1 72 ? 0.068 -2.584 4.122 1.00 91.81 72 LEU A C 1
ATOM 575 O O . LEU A 1 72 ? 0.169 -3.706 3.632 1.00 91.81 72 LEU A O 1
ATOM 579 N N . GLN A 1 73 ? 0.762 -1.530 3.675 1.00 89.75 73 GLN A N 1
ATOM 580 C CA . GLN A 1 73 ? 1.704 -1.612 2.559 1.00 89.75 73 GLN A CA 1
ATOM 581 C C . GLN A 1 73 ? 2.936 -2.477 2.894 1.00 89.75 73 GLN A C 1
ATOM 583 O O . GLN A 1 73 ? 3.449 -3.137 2.001 1.00 89.75 73 GLN A O 1
ATOM 588 N N . GLU A 1 74 ? 3.404 -2.518 4.148 1.00 89.50 74 GLU A N 1
ATOM 589 C CA . GLU A 1 74 ? 4.491 -3.428 4.562 1.00 89.50 74 GLU A CA 1
ATOM 590 C C . GLU A 1 74 ? 4.005 -4.874 4.778 1.00 89.50 74 GLU A C 1
ATOM 592 O O . GLU A 1 74 ? 4.736 -5.820 4.485 1.00 89.50 74 GLU A O 1
ATOM 597 N N . SER A 1 75 ? 2.780 -5.064 5.280 1.00 92.50 75 SER A N 1
ATOM 598 C CA . SER A 1 75 ? 2.264 -6.389 5.666 1.00 92.50 75 SER A CA 1
ATOM 599 C C . SER A 1 75 ? 1.670 -7.199 4.509 1.00 92.50 75 SER A C 1
ATOM 601 O O . SER A 1 75 ? 1.667 -8.425 4.589 1.00 92.50 75 SER A O 1
ATOM 603 N N . PHE A 1 76 ? 1.161 -6.526 3.470 1.00 90.88 76 PHE A N 1
ATOM 604 C CA . PHE A 1 76 ? 0.418 -7.124 2.350 1.00 90.88 76 PHE A CA 1
ATOM 605 C C . PHE A 1 76 ? 0.890 -6.577 0.987 1.00 90.88 76 PHE A C 1
ATOM 607 O O . PHE A 1 76 ? 0.086 -6.317 0.088 1.00 90.88 76 PHE A O 1
ATOM 614 N N . ASP A 1 77 ? 2.201 -6.335 0.853 1.00 87.75 77 ASP A N 1
ATOM 615 C CA . ASP A 1 77 ? 2.812 -5.787 -0.369 1.00 87.75 77 ASP A CA 1
ATOM 616 C C . ASP A 1 77 ? 2.519 -6.666 -1.597 1.00 87.75 77 ASP A C 1
ATOM 618 O O . ASP A 1 77 ? 2.122 -6.156 -2.646 1.00 87.75 77 ASP A O 1
ATOM 622 N N . ASP A 1 78 ? 2.637 -7.989 -1.434 1.00 86.31 78 ASP A N 1
ATOM 623 C CA . ASP A 1 78 ? 2.391 -8.984 -2.482 1.00 86.31 78 ASP A CA 1
ATOM 624 C C . ASP A 1 78 ? 0.917 -8.970 -2.938 1.00 86.31 78 ASP A C 1
ATOM 626 O O . ASP A 1 78 ? 0.643 -8.876 -4.136 1.00 86.31 78 ASP A O 1
ATOM 630 N N . GLU A 1 79 ? -0.053 -8.993 -2.014 1.00 89.94 79 GLU A N 1
ATOM 631 C CA . GLU A 1 79 ? -1.485 -8.964 -2.348 1.00 89.94 79 GLU A CA 1
ATOM 632 C C . GLU A 1 79 ? -1.904 -7.648 -3.020 1.00 89.94 79 GLU A C 1
ATOM 634 O O . GLU A 1 79 ? -2.700 -7.649 -3.965 1.00 89.94 79 GLU A O 1
ATOM 639 N N . ILE A 1 80 ? -1.359 -6.514 -2.566 1.00 87.81 80 ILE A N 1
ATOM 640 C CA . ILE A 1 80 ? -1.603 -5.211 -3.195 1.00 87.81 80 ILE A CA 1
ATOM 641 C C . ILE A 1 80 ? -0.978 -5.175 -4.597 1.00 87.81 80 ILE A C 1
ATOM 643 O O . ILE A 1 80 ? -1.615 -4.693 -5.539 1.00 87.81 80 ILE A O 1
ATOM 647 N N . TYR A 1 81 ? 0.232 -5.711 -4.768 1.00 84.00 81 TYR A N 1
ATOM 648 C CA . TYR A 1 81 ? 0.899 -5.817 -6.066 1.00 84.00 81 TYR A CA 1
ATOM 649 C C . TYR A 1 81 ? 0.095 -6.679 -7.050 1.00 84.00 81 TYR A C 1
ATOM 651 O O . TYR A 1 81 ? -0.142 -6.254 -8.187 1.00 84.00 81 TYR A O 1
ATOM 659 N N . GLU A 1 82 ? -0.369 -7.859 -6.628 1.00 84.12 82 GLU A N 1
ATOM 660 C CA . GLU A 1 82 ? -1.223 -8.730 -7.446 1.00 84.12 82 GLU A CA 1
ATOM 661 C C . GLU A 1 82 ? -2.528 -8.018 -7.839 1.00 84.12 82 GLU A C 1
ATOM 663 O O . GLU A 1 82 ? -2.867 -7.985 -9.025 1.00 84.12 82 GLU A O 1
ATOM 668 N N . ALA A 1 83 ? -3.199 -7.338 -6.901 1.00 86.00 83 ALA A N 1
ATOM 669 C CA . ALA A 1 83 ? -4.421 -6.577 -7.178 1.00 86.00 83 ALA A CA 1
ATOM 670 C C . ALA A 1 83 ? -4.210 -5.438 -8.199 1.00 86.00 83 ALA A C 1
ATOM 672 O O . ALA A 1 83 ? -5.045 -5.240 -9.088 1.00 86.00 83 ALA A O 1
ATOM 673 N N . ILE A 1 84 ? -3.085 -4.712 -8.129 1.00 82.19 84 ILE A N 1
ATOM 674 C CA . ILE A 1 84 ? -2.716 -3.702 -9.140 1.00 82.19 84 ILE A CA 1
ATOM 675 C C . ILE A 1 84 ? -2.555 -4.356 -10.517 1.00 82.19 84 ILE A C 1
ATOM 677 O O . ILE A 1 84 ? -3.032 -3.813 -11.517 1.00 82.19 84 ILE A O 1
ATOM 681 N N . MET A 1 85 ? -1.883 -5.506 -10.588 1.00 78.12 85 MET A N 1
ATOM 682 C CA . MET A 1 85 ? -1.602 -6.202 -11.846 1.00 78.12 85 MET A CA 1
ATOM 683 C C . MET A 1 85 ? -2.868 -6.785 -12.489 1.00 78.12 85 MET A C 1
ATOM 685 O O . MET A 1 85 ? -3.038 -6.652 -13.705 1.00 78.12 85 MET A O 1
ATOM 689 N N . GLU A 1 86 ? -3.779 -7.362 -11.700 1.00 79.50 86 GLU A N 1
ATOM 690 C CA . GLU A 1 86 ? -5.070 -7.865 -12.190 1.00 79.50 86 GLU A CA 1
ATOM 691 C C . GLU A 1 86 ? -5.972 -6.738 -12.713 1.00 79.50 86 GLU A C 1
ATOM 693 O O . GLU A 1 86 ? -6.552 -6.863 -13.792 1.00 79.50 86 GLU A O 1
ATOM 698 N N . GLN A 1 87 ? -6.057 -5.609 -11.999 1.00 70.12 87 GLN A N 1
ATOM 699 C CA . GLN A 1 87 ? -6.919 -4.477 -12.380 1.00 70.12 87 GLN A CA 1
ATOM 700 C C . GLN A 1 87 ? -6.330 -3.581 -13.487 1.00 70.12 87 GLN A C 1
ATOM 702 O O . GLN A 1 87 ? -6.994 -2.647 -13.942 1.00 70.12 87 GLN A O 1
ATOM 707 N N . SER A 1 88 ? -5.095 -3.841 -13.928 1.00 60.25 88 SER A N 1
ATOM 708 C CA . SER A 1 88 ? -4.415 -3.088 -14.997 1.00 60.25 88 SER A CA 1
ATOM 709 C C . SER A 1 88 ? -4.507 -3.743 -16.387 1.00 60.25 88 SER A C 1
ATOM 711 O O . SER A 1 88 ? -3.907 -3.224 -17.335 1.00 60.25 88 SER A O 1
ATOM 713 N N . CYS A 1 89 ? -5.232 -4.862 -16.514 1.00 41.59 89 CYS A N 1
ATOM 714 C CA . CYS A 1 89 ? -5.413 -5.639 -17.750 1.00 41.59 89 CYS A CA 1
ATOM 715 C C . CYS A 1 89 ? -6.771 -5.393 -18.438 1.00 41.59 89 CYS A C 1
ATOM 717 O O . CYS A 1 89 ? -6.776 -5.402 -19.693 1.00 41.59 89 CYS A O 1
#

pLDDT: mean 76.09, std 18.19, range [41.59, 95.5]

Foldseek 3Di:
DDFDKDWDWDWFWDADPNKTKTFTKTKIQGVHWADDPPDPVPDDPVRTHIDMATPWMDINNHTDDPVRRVVCCVPCVVVVVVRVVVVVD

Secondary structure (DSSP, 8-state):
--PPEEEEEEEEEEEETTEEEEEEEEEEEESS-----S-TTT--TTS---EEEEEEEEETTEEPPHHHHHHHHHHSHHHHHHHHHHHT-